Protein AF-A0A0A2HZ90-F1 (afdb_monomer_lite)

Sequence (75 aa):
AVRGQVECVAMVTKRMTPFEIEGKTVHQVGMPFNYGWRFPEGAADASANYLTNAIGCPNTFCPEYKAFMVNVSKA

Secondary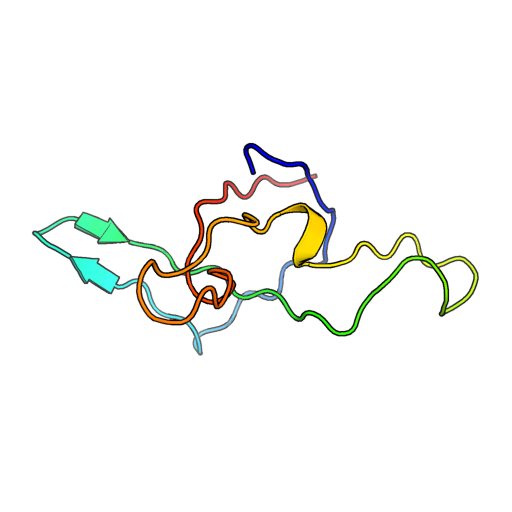 structure (DSSP, 8-state):
-TT----------TTS--EEETTEEE------S---TTSSTT--PPPGGGTS--PBPTTT--B--SS--------

pLDDT: mean 90.08, std 6.68, range [68.12, 97.5]

Radius of gyration: 14.57 Å; chains: 1; bounding box: 32×26×39 Å

Structure (mmCIF, N/CA/C/O backbone):
data_AF-A0A0A2HZ90-F1
#
_entry.id   AF-A0A0A2HZ90-F1
#
loop_
_atom_site.group_PDB
_at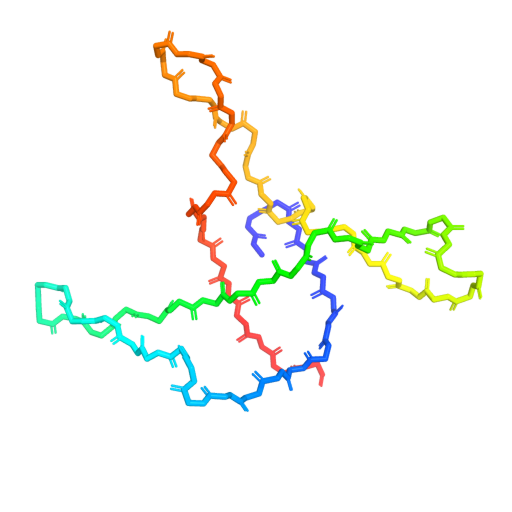om_site.id
_atom_site.type_symbol
_atom_site.label_atom_id
_atom_site.label_alt_id
_atom_site.label_comp_id
_atom_site.label_asym_id
_atom_site.label_entity_id
_atom_site.label_seq_id
_atom_site.pdbx_PDB_ins_code
_atom_site.Cartn_x
_atom_site.Cartn_y
_atom_site.Cartn_z
_atom_site.occupancy
_atom_site.B_iso_or_equiv
_atom_site.auth_seq_id
_atom_site.auth_comp_id
_atom_site.auth_asym_id
_atom_site.auth_atom_id
_atom_site.pdbx_PDB_model_num
ATOM 1 N N . ALA A 1 1 ? -3.484 6.828 -4.720 1.00 72.81 1 ALA A N 1
ATOM 2 C CA . ALA A 1 1 ? -3.052 7.399 -3.422 1.00 72.81 1 ALA A CA 1
ATOM 3 C C . ALA A 1 1 ? -2.711 8.872 -3.622 1.00 72.81 1 ALA A C 1
ATOM 5 O O . ALA A 1 1 ? -2.512 9.272 -4.760 1.00 72.81 1 ALA A O 1
ATOM 6 N N . VAL A 1 2 ? -2.598 9.680 -2.563 1.00 80.88 2 VAL A N 1
ATOM 7 C CA . VAL A 1 2 ? -2.226 11.111 -2.699 1.00 80.88 2 VAL A CA 1
ATOM 8 C C . VAL A 1 2 ? -0.885 11.299 -3.431 1.00 80.88 2 VAL A C 1
ATOM 10 O O . VAL A 1 2 ? -0.679 12.305 -4.094 1.00 80.88 2 VAL A O 1
ATOM 13 N N . ARG A 1 3 ? 0.019 10.315 -3.346 1.00 88.25 3 ARG A N 1
ATOM 14 C CA . ARG A 1 3 ? 1.348 10.360 -3.974 1.00 88.25 3 ARG A CA 1
ATOM 15 C C . ARG A 1 3 ? 1.406 9.927 -5.433 1.00 88.25 3 ARG A C 1
ATOM 17 O O . ARG A 1 3 ? 2.354 10.285 -6.120 1.00 88.25 3 ARG A O 1
ATOM 24 N N . GLY A 1 4 ? 0.431 9.157 -5.894 1.00 89.94 4 GLY A N 1
ATOM 25 C CA . GLY A 1 4 ? 0.483 8.553 -7.215 1.00 89.94 4 GLY A CA 1
ATOM 26 C C . GLY A 1 4 ? -0.512 7.416 -7.383 1.00 89.94 4 GLY A C 1
ATOM 27 O O . GLY A 1 4 ? -1.345 7.139 -6.509 1.00 89.94 4 GLY A O 1
ATOM 28 N N . GLN A 1 5 ? -0.402 6.750 -8.524 1.00 91.19 5 GLN A N 1
ATOM 29 C CA . GLN A 1 5 ? -1.250 5.641 -8.937 1.00 91.19 5 GLN A CA 1
ATOM 30 C C . GLN A 1 5 ? -0.397 4.534 -9.551 1.00 91.19 5 GLN A C 1
ATOM 32 O O . GLN A 1 5 ? 0.670 4.804 -10.099 1.00 91.19 5 GLN A O 1
ATOM 37 N N . VAL A 1 6 ? -0.876 3.301 -9.438 1.00 90.81 6 VAL A N 1
ATOM 38 C CA . VAL A 1 6 ? -0.274 2.116 -10.049 1.00 90.81 6 VAL A CA 1
ATOM 39 C C . VAL A 1 6 ? -1.404 1.246 -10.579 1.00 90.81 6 VAL A C 1
ATOM 41 O O . VAL A 1 6 ? -2.449 1.139 -9.934 1.00 90.81 6 VAL A O 1
ATOM 44 N N . GLU A 1 7 ? -1.199 0.644 -11.743 1.00 90.69 7 GLU A N 1
ATOM 45 C CA . GLU A 1 7 ? -2.106 -0.358 -12.294 1.00 90.69 7 GLU A CA 1
ATOM 46 C C . GLU A 1 7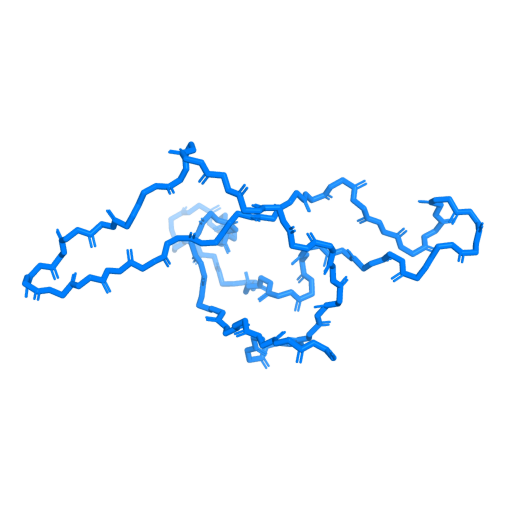 ? -1.586 -1.746 -11.933 1.00 90.69 7 GLU A C 1
ATOM 48 O O . GLU A 1 7 ? -0.382 -2.003 -11.961 1.00 90.69 7 GLU A O 1
ATOM 53 N N . CYS A 1 8 ? -2.486 -2.640 -11.532 1.00 90.06 8 CYS A N 1
ATOM 54 C CA . CYS A 1 8 ? -2.119 -3.988 -11.125 1.00 90.06 8 CYS A CA 1
ATOM 55 C C . CYS A 1 8 ? -3.265 -4.977 -11.351 1.00 90.06 8 CYS A C 1
ATOM 57 O O . CYS A 1 8 ? -4.432 -4.607 -11.487 1.00 90.06 8 CYS A O 1
ATOM 59 N N . VAL A 1 9 ? -2.924 -6.267 -11.373 1.00 91.44 9 VAL A N 1
ATOM 60 C CA . VAL A 1 9 ? -3.909 -7.346 -11.474 1.00 91.44 9 VAL A CA 1
ATOM 61 C C . VAL A 1 9 ? -4.572 -7.567 -10.115 1.00 91.44 9 VAL A C 1
ATOM 63 O O . VAL A 1 9 ? -3.904 -7.836 -9.115 1.00 91.44 9 VAL A O 1
ATOM 66 N N . ALA A 1 10 ? -5.903 -7.505 -10.079 1.00 94.25 10 ALA A N 1
ATOM 67 C CA . ALA A 1 10 ? -6.669 -7.741 -8.862 1.00 94.25 10 ALA A CA 1
ATOM 68 C C . ALA A 1 10 ? -6.717 -9.240 -8.508 1.00 94.25 10 ALA A C 1
ATOM 70 O O . ALA A 1 10 ? -7.322 -10.043 -9.219 1.00 94.25 10 ALA A O 1
ATOM 71 N N . MET A 1 11 ? -6.129 -9.615 -7.367 1.00 95.44 11 MET A N 1
ATOM 72 C CA . MET A 1 11 ? -6.227 -10.965 -6.800 1.00 95.44 11 MET A CA 1
ATOM 73 C 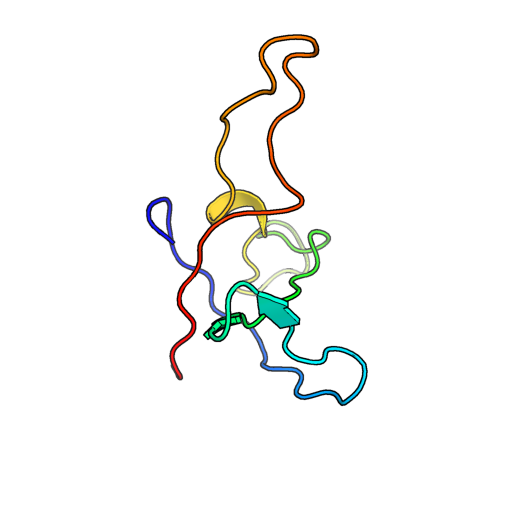C . MET A 1 11 ? -7.265 -10.999 -5.673 1.00 95.44 11 MET A C 1
ATOM 75 O O .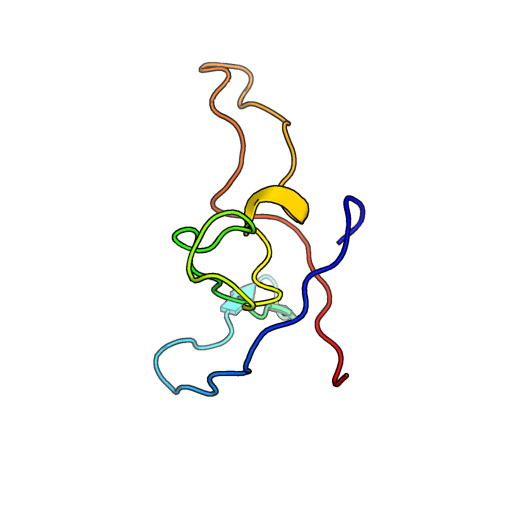 MET A 1 11 ? -6.956 -10.733 -4.512 1.00 95.44 11 MET A O 1
ATOM 79 N N . VAL A 1 12 ? -8.502 -11.374 -5.997 1.00 95.69 12 VAL A N 1
ATOM 80 C CA . VAL A 1 12 ? -9.565 -11.531 -4.994 1.00 95.69 12 VAL A CA 1
ATOM 81 C C . VAL A 1 12 ? -9.357 -12.840 -4.232 1.00 95.69 12 VAL A C 1
ATOM 83 O O . VAL A 1 12 ? -9.310 -13.918 -4.823 1.00 95.69 12 VAL A O 1
ATOM 86 N N . THR A 1 13 ? -9.204 -12.769 -2.909 1.00 96.44 13 THR A N 1
ATOM 87 C CA . THR A 1 13 ? -8.868 -13.941 -2.090 1.00 96.44 13 THR A CA 1
ATOM 88 C C . THR A 1 13 ? -9.524 -13.893 -0.715 1.00 96.44 13 THR A C 1
ATOM 90 O O . THR A 1 13 ? -9.652 -12.833 -0.118 1.00 96.44 13 THR A O 1
ATOM 93 N N . LYS A 1 14 ? -9.878 -15.067 -0.174 1.00 96.19 14 LYS A N 1
ATOM 94 C CA . LYS A 1 14 ? -10.428 -15.218 1.188 1.00 96.19 14 LYS A CA 1
ATOM 95 C C . LYS A 1 14 ? -9.390 -15.005 2.298 1.00 96.19 14 LYS A C 1
ATOM 97 O O . LYS A 1 14 ? -9.753 -14.949 3.463 1.00 96.19 14 LYS A O 1
ATOM 102 N N . ARG A 1 15 ? -8.098 -14.926 1.948 1.00 96.25 15 ARG A N 1
ATOM 103 C CA . ARG A 1 15 ? -6.993 -14.737 2.907 1.00 96.25 15 ARG A CA 1
ATOM 104 C C . ARG A 1 15 ? -6.979 -13.349 3.545 1.00 96.25 15 ARG A C 1
ATOM 106 O O . ARG A 1 15 ? -6.346 -13.181 4.578 1.00 96.25 15 ARG A O 1
ATOM 113 N N . MET A 1 16 ? -7.631 -12.370 2.920 1.00 95.56 16 MET A N 1
ATOM 114 C CA . MET A 1 16 ? -7.775 -11.020 3.453 1.00 95.56 16 MET A CA 1
ATOM 115 C C . MET A 1 16 ? -9.249 -10.778 3.751 1.00 95.56 16 MET A C 1
ATOM 117 O O . MET A 1 16 ? -10.082 -10.813 2.846 1.00 95.56 16 MET A O 1
ATOM 121 N N . THR A 1 17 ? -9.565 -10.559 5.021 1.00 95.81 17 THR A N 1
ATOM 122 C CA . THR A 1 17 ? -10.919 -10.259 5.490 1.00 95.81 17 THR A CA 1
ATOM 123 C C . THR A 1 17 ? -10.980 -8.823 6.004 1.00 95.81 17 THR A C 1
ATOM 125 O O . THR A 1 17 ? -9.982 -8.343 6.543 1.00 95.81 17 THR A O 1
ATOM 128 N N . PRO A 1 18 ? -12.117 -8.124 5.852 1.00 96.44 18 PRO A N 1
ATOM 129 C CA . PRO A 1 18 ? -12.280 -6.788 6.414 1.00 96.44 18 PRO A CA 1
ATOM 130 C C . PRO A 1 18 ? -12.121 -6.786 7.938 1.00 96.44 18 PRO A C 1
ATOM 132 O O . PRO A 1 18 ? -12.405 -7.785 8.602 1.00 96.44 18 PRO A O 1
ATOM 135 N N . PHE A 1 19 ? -11.690 -5.653 8.481 1.00 97.00 19 PHE A N 1
ATOM 136 C CA . PHE A 1 19 ? -11.644 -5.402 9.916 1.00 97.00 19 PHE A CA 1
ATOM 137 C C . PHE A 1 19 ? -12.893 -4.646 10.356 1.00 97.00 19 PHE A C 1
ATOM 139 O O . PHE A 1 19 ? -13.355 -3.762 9.644 1.00 97.00 19 PHE A O 1
ATOM 146 N N . GLU A 1 20 ? -13.387 -4.936 11.553 1.00 97.50 20 GLU A N 1
ATOM 147 C CA . GLU A 1 20 ? -14.416 -4.131 12.210 1.00 97.50 20 GLU A CA 1
ATOM 148 C C . GLU A 1 20 ? -13.743 -3.238 13.255 1.00 97.50 20 GLU A C 1
ATOM 150 O O . GLU A 1 20 ? -13.207 -3.726 14.252 1.00 97.50 20 GLU A O 1
ATOM 155 N N . ILE A 1 21 ? -13.725 -1.929 13.001 1.00 96.44 21 ILE A N 1
ATOM 156 C CA . ILE A 1 21 ? -13.070 -0.930 13.851 1.00 96.44 21 ILE A CA 1
ATOM 157 C C . ILE A 1 21 ? -14.103 0.138 14.190 1.00 96.44 21 ILE A C 1
ATOM 159 O O . ILE A 1 21 ? -14.586 0.836 13.304 1.00 96.44 21 ILE A O 1
ATOM 163 N N . GLU A 1 22 ? -14.463 0.250 15.469 1.00 96.06 22 GLU A N 1
ATOM 164 C CA . GLU A 1 22 ? -15.456 1.225 15.955 1.00 96.06 22 GLU A CA 1
ATOM 165 C C . GLU A 1 22 ? -16.797 1.173 15.189 1.00 96.06 22 GLU A C 1
ATOM 167 O O . GLU A 1 22 ? -17.408 2.198 14.889 1.00 96.06 22 GLU A O 1
ATOM 172 N N . GLY A 1 23 ? -17.249 -0.035 14.831 1.00 96.50 23 GLY A N 1
ATOM 173 C CA . GLY A 1 23 ? -18.488 -0.248 14.070 1.00 96.50 23 GLY A CA 1
ATOM 174 C C . GLY A 1 23 ? -18.392 0.118 12.585 1.00 96.50 23 GLY A C 1
ATOM 175 O O . GLY A 1 23 ? -19.418 0.208 11.912 1.00 96.50 23 GLY A O 1
ATOM 176 N N . LYS A 1 24 ? -17.179 0.356 12.074 1.00 96.81 24 LYS A N 1
ATOM 177 C CA . LYS A 1 24 ? -16.907 0.572 10.654 1.00 96.81 24 LYS A CA 1
ATOM 178 C C . LYS A 1 24 ? -16.143 -0.611 10.080 1.00 96.81 24 LYS A C 1
ATOM 180 O O . LYS A 1 24 ? -15.105 -1.011 10.610 1.00 96.81 24 LYS A O 1
ATOM 185 N N . THR A 1 25 ? -16.592 -1.064 8.919 1.00 97.25 25 THR A N 1
ATOM 186 C CA . THR A 1 25 ? -15.858 -2.024 8.103 1.00 97.25 25 THR A CA 1
ATOM 187 C C . THR A 1 25 ? -14.680 -1.328 7.416 1.00 97.25 25 THR A C 1
ATOM 189 O O . THR A 1 25 ? -14.855 -0.442 6.577 1.00 97.25 25 THR A O 1
ATOM 192 N N . VAL A 1 26 ? -13.460 -1.724 7.772 1.00 96.88 26 VAL A N 1
ATOM 193 C CA . VAL A 1 26 ? -12.201 -1.221 7.213 1.00 96.88 26 VAL A CA 1
ATOM 194 C C . VAL A 1 26 ? -11.570 -2.297 6.335 1.00 96.88 26 VAL A C 1
ATOM 196 O O . VAL A 1 26 ? -11.256 -3.397 6.788 1.00 96.88 26 VAL A O 1
ATOM 199 N N . HIS A 1 27 ? -11.360 -1.978 5.059 1.00 96.75 27 HIS A N 1
ATOM 200 C CA . HIS A 1 27 ? -10.790 -2.905 4.084 1.00 96.75 27 HIS A CA 1
ATOM 201 C C . HIS A 1 27 ? -9.273 -2.743 3.976 1.00 96.75 27 HIS A C 1
ATOM 203 O O . HIS A 1 27 ? -8.773 -1.655 3.696 1.00 96.75 27 HIS A O 1
ATOM 209 N N . GLN A 1 28 ? -8.542 -3.847 4.137 1.00 96.12 28 GLN A N 1
ATOM 210 C CA . GLN A 1 28 ? -7.109 -3.896 3.867 1.00 96.12 28 GLN A CA 1
ATOM 211 C C . GLN A 1 28 ? -6.849 -4.308 2.419 1.00 96.12 28 GLN A C 1
ATOM 213 O O . GLN A 1 28 ? -7.380 -5.312 1.945 1.00 96.12 28 GLN A O 1
ATOM 218 N N . VAL A 1 29 ? -5.971 -3.569 1.744 1.00 94.75 29 VAL A N 1
ATOM 219 C CA . VAL A 1 29 ? -5.465 -3.914 0.412 1.00 94.75 29 VAL A CA 1
ATOM 220 C C . VAL A 1 29 ? -3.993 -4.282 0.539 1.00 94.75 29 VAL A C 1
ATOM 222 O O . VAL A 1 29 ? -3.204 -3.522 1.096 1.00 94.75 29 VAL A O 1
ATOM 225 N N . GLY A 1 30 ? -3.627 -5.464 0.046 1.00 93.69 30 GLY A N 1
ATOM 226 C CA . GLY A 1 30 ? -2.246 -5.933 0.013 1.00 93.69 30 GLY A CA 1
ATOM 227 C C . GLY A 1 30 ? -1.630 -5.714 -1.363 1.00 93.69 30 GLY A C 1
ATOM 228 O O . GLY A 1 30 ? -2.256 -6.029 -2.372 1.00 93.69 30 GLY A O 1
ATOM 229 N N . MET A 1 31 ? -0.393 -5.218 -1.404 1.00 92.81 31 MET A N 1
ATOM 230 C CA . MET A 1 31 ? 0.372 -5.092 -2.641 1.00 92.81 31 MET A CA 1
ATOM 231 C C . MET A 1 31 ? 1.817 -5.548 -2.420 1.00 92.81 31 MET A C 1
ATOM 233 O O . MET A 1 31 ? 2.435 -5.173 -1.420 1.00 92.81 31 MET A O 1
ATOM 237 N N . PRO A 1 32 ? 2.369 -6.365 -3.325 1.00 92.75 32 PRO A N 1
ATOM 238 C CA . PRO A 1 32 ? 3.752 -6.797 -3.233 1.00 92.75 32 PRO A CA 1
ATOM 239 C C . PRO A 1 32 ? 4.716 -5.690 -3.711 1.00 92.75 32 PRO A C 1
ATOM 241 O O . PRO A 1 32 ? 4.370 -4.876 -4.563 1.00 92.75 32 PRO A O 1
ATOM 244 N N . PHE A 1 33 ? 5.933 -5.645 -3.158 1.00 91.50 33 PHE A N 1
ATOM 245 C CA . PHE A 1 33 ? 6.919 -4.575 -3.414 1.00 91.50 33 PHE A CA 1
ATOM 246 C C . PHE A 1 33 ? 8.095 -5.004 -4.310 1.00 91.50 33 PHE A C 1
ATOM 248 O O . PHE A 1 33 ? 9.056 -4.259 -4.474 1.00 91.50 33 PHE A O 1
ATOM 255 N N . ASN A 1 34 ? 8.039 -6.207 -4.878 1.00 90.81 34 ASN A N 1
ATOM 256 C CA . ASN A 1 34 ? 9.111 -6.823 -5.667 1.00 90.81 34 ASN A CA 1
ATOM 257 C C . ASN A 1 34 ? 9.088 -6.453 -7.162 1.00 90.81 34 ASN A C 1
ATOM 259 O O . ASN A 1 34 ? 9.835 -7.048 -7.933 1.00 90.81 34 ASN A O 1
ATOM 263 N N . TYR A 1 35 ? 8.233 -5.514 -7.568 1.00 89.88 35 TYR A N 1
ATOM 264 C CA . TYR A 1 35 ? 8.071 -5.081 -8.956 1.00 89.88 35 TYR A CA 1
ATOM 265 C C . TYR A 1 35 ? 8.704 -3.707 -9.189 1.00 89.88 35 TYR A C 1
ATOM 267 O O . TYR A 1 35 ? 8.795 -2.879 -8.274 1.00 89.88 35 TYR A O 1
ATOM 275 N N . GLY A 1 36 ? 9.130 -3.453 -10.424 1.00 87.38 36 GLY A N 1
ATOM 276 C CA . GLY A 1 36 ? 9.679 -2.166 -10.822 1.00 87.38 36 GLY A CA 1
ATOM 277 C C . GLY A 1 36 ? 9.955 -2.078 -12.318 1.00 87.38 36 GLY A C 1
ATOM 278 O O . GLY A 1 36 ? 10.059 -3.080 -13.012 1.00 87.38 36 GLY A O 1
ATOM 279 N N . TRP A 1 37 ? 10.146 -0.849 -12.786 1.00 86.44 37 TRP A N 1
ATOM 280 C CA . TRP A 1 37 ? 10.208 -0.500 -14.208 1.00 86.44 37 TRP A CA 1
ATOM 281 C C . TRP A 1 37 ? 11.404 -1.085 -14.975 1.00 86.44 37 TRP A C 1
ATOM 283 O O . TRP A 1 37 ? 11.427 -1.059 -16.201 1.00 86.44 37 TRP A O 1
ATOM 293 N N . ARG A 1 38 ? 12.452 -1.545 -14.278 1.00 86.38 38 ARG A N 1
ATOM 294 C CA . ARG A 1 38 ? 13.724 -1.920 -14.915 1.00 86.38 38 ARG A CA 1
ATOM 295 C C . ARG A 1 38 ? 13.698 -3.306 -15.557 1.00 86.38 38 ARG A C 1
ATOM 297 O O . ARG A 1 38 ? 14.406 -3.518 -16.545 1.00 86.38 38 ARG A O 1
ATOM 304 N N . PHE A 1 39 ? 12.991 -4.251 -14.948 1.00 82.56 39 PHE A N 1
ATOM 305 C CA . PHE A 1 39 ? 12.938 -5.648 -15.366 1.00 82.56 39 PHE A CA 1
ATOM 306 C C . PHE A 1 39 ? 11.688 -6.307 -14.764 1.00 82.56 39 PHE A C 1
ATOM 308 O O . PHE A 1 39 ? 11.438 -6.077 -13.578 1.00 82.56 39 PHE A O 1
ATOM 315 N N . PRO A 1 40 ? 10.960 -7.168 -15.500 1.00 84.00 40 PRO A N 1
ATOM 316 C CA . PRO A 1 40 ? 11.214 -7.663 -16.862 1.00 84.00 40 PRO A CA 1
ATOM 317 C C . PRO A 1 40 ? 11.020 -6.607 -17.964 1.00 84.00 40 PRO A C 1
ATOM 319 O O . PRO A 1 40 ? 10.231 -5.678 -17.833 1.00 84.00 40 PRO A O 1
ATOM 322 N N . GLU A 1 41 ? 11.792 -6.725 -19.047 1.00 73.62 41 GLU A N 1
ATOM 323 C CA . GLU A 1 41 ? 11.773 -5.766 -20.158 1.00 73.62 41 GLU A CA 1
ATOM 324 C C . GLU A 1 41 ? 10.413 -5.794 -20.878 1.00 73.62 41 GLU A C 1
ATOM 326 O O . GLU A 1 41 ? 9.929 -6.855 -21.266 1.00 73.62 41 GLU A O 1
ATOM 331 N N . GLY A 1 42 ? 9.775 -4.627 -21.012 1.00 68.12 42 GLY A N 1
ATOM 332 C CA . GLY A 1 42 ? 8.442 -4.485 -21.609 1.00 68.12 42 GLY A CA 1
ATOM 333 C C . GLY A 1 42 ? 7.265 -4.606 -20.632 1.00 68.12 42 GLY A C 1
ATOM 334 O O . GLY A 1 42 ? 6.134 -4.335 -21.034 1.00 68.12 42 GLY A O 1
ATOM 335 N N . ALA A 1 43 ? 7.496 -4.950 -19.361 1.00 69.75 43 ALA A N 1
ATOM 336 C CA . ALA A 1 43 ? 6.451 -4.873 -18.345 1.00 69.75 43 ALA A CA 1
ATOM 337 C C . ALA A 1 43 ? 6.286 -3.426 -17.857 1.00 69.75 43 ALA A C 1
ATOM 339 O O . ALA A 1 43 ? 7.247 -2.786 -17.430 1.00 69.75 43 ALA A O 1
ATOM 340 N N . ALA A 1 44 ? 5.057 -2.907 -17.895 1.00 69.94 44 ALA A N 1
ATOM 341 C CA . ALA A 1 44 ? 4.697 -1.601 -17.335 1.00 69.94 44 ALA A CA 1
ATOM 342 C C . ALA A 1 44 ? 4.546 -1.668 -15.799 1.00 69.94 44 ALA A C 1
ATOM 344 O O . ALA A 1 44 ? 3.610 -1.117 -15.221 1.00 69.94 44 ALA A O 1
ATOM 345 N N . ASP A 1 45 ? 5.459 -2.381 -15.141 1.00 79.38 45 ASP A N 1
ATOM 346 C CA . ASP A 1 45 ? 5.387 -2.675 -13.718 1.00 79.38 45 ASP A CA 1
ATOM 347 C C . ASP A 1 45 ? 5.868 -1.478 -12.891 1.00 79.38 45 ASP A C 1
ATOM 349 O O . ASP A 1 45 ? 6.986 -0.974 -13.039 1.00 79.38 45 ASP A O 1
ATOM 353 N N . ALA A 1 46 ? 5.019 -1.030 -11.969 1.00 82.38 46 ALA A N 1
ATOM 354 C CA . ALA A 1 46 ? 5.315 0.074 -11.069 1.00 82.38 46 ALA A CA 1
ATOM 355 C C . ALA A 1 46 ? 5.693 -0.430 -9.668 1.00 82.38 46 ALA A C 1
ATOM 357 O O . ALA A 1 46 ? 5.169 -1.425 -9.170 1.00 82.38 46 ALA A O 1
ATOM 358 N N . SER A 1 47 ? 6.594 0.293 -8.998 1.00 88.19 47 SER A N 1
ATOM 359 C CA . SER A 1 47 ? 6.937 0.003 -7.605 1.00 88.19 47 SER A CA 1
ATOM 360 C C . SER A 1 47 ? 5.776 0.337 -6.669 1.00 88.19 47 SER A C 1
ATOM 362 O O . SER A 1 47 ? 5.153 1.395 -6.776 1.00 88.19 47 SER A O 1
ATOM 364 N N . ALA A 1 48 ? 5.568 -0.503 -5.657 1.00 90.62 48 ALA A N 1
ATOM 365 C CA . ALA A 1 48 ? 4.632 -0.225 -4.573 1.00 90.62 48 ALA A CA 1
ATOM 366 C C . ALA A 1 48 ? 4.869 1.138 -3.897 1.00 90.62 48 ALA A C 1
ATOM 368 O O . ALA A 1 48 ? 3.929 1.797 -3.442 1.00 90.62 48 ALA A O 1
ATOM 369 N N . ASN A 1 49 ? 6.126 1.588 -3.879 1.00 91.44 49 ASN A N 1
ATOM 370 C CA . ASN A 1 49 ? 6.526 2.805 -3.189 1.00 91.44 49 ASN A CA 1
ATOM 371 C C . ASN A 1 49 ? 6.041 4.097 -3.870 1.00 91.44 49 ASN A C 1
ATOM 373 O O . ASN A 1 49 ? 6.079 5.157 -3.246 1.00 91.44 49 ASN A O 1
ATOM 377 N N . TYR A 1 50 ? 5.512 4.027 -5.100 1.00 90.38 50 TYR A N 1
ATOM 378 C CA . TYR A 1 50 ? 4.791 5.157 -5.702 1.00 90.38 50 TYR A CA 1
ATOM 379 C C . TYR A 1 50 ? 3.539 5.544 -4.898 1.00 90.38 50 TYR A C 1
ATOM 381 O O . TYR A 1 50 ? 3.101 6.693 -4.949 1.00 90.38 50 TYR A O 1
ATOM 389 N N . LEU A 1 51 ? 2.970 4.607 -4.129 1.00 91.25 51 LEU A N 1
ATOM 390 C CA . LEU A 1 51 ? 1.819 4.870 -3.265 1.00 91.25 51 LEU A CA 1
ATOM 391 C C . LEU A 1 51 ? 2.218 5.287 -1.842 1.00 91.25 51 LEU A C 1
ATOM 393 O O . LEU A 1 51 ? 1.486 6.046 -1.206 1.00 91.25 51 LEU A O 1
ATOM 397 N N . THR A 1 52 ? 3.352 4.791 -1.340 1.00 90.44 52 THR A N 1
ATOM 398 C CA . THR A 1 52 ? 3.751 4.929 0.067 1.00 90.44 52 THR A CA 1
ATOM 399 C C . THR A 1 52 ? 4.219 6.330 0.432 1.00 90.44 52 THR A C 1
ATOM 401 O O . THR A 1 52 ? 4.907 6.998 -0.347 1.00 90.44 52 THR A O 1
ATOM 404 N N . ASN A 1 53 ? 3.928 6.756 1.659 1.00 86.19 53 ASN A N 1
ATOM 405 C CA . ASN A 1 53 ? 4.449 7.986 2.235 1.00 86.19 53 ASN A CA 1
ATOM 406 C C . ASN A 1 53 ? 5.869 7.835 2.789 1.00 86.19 53 ASN A C 1
ATOM 408 O O . ASN A 1 53 ? 6.214 6.853 3.420 1.00 86.19 53 ASN A O 1
ATOM 412 N N . ALA A 1 54 ? 6.685 8.875 2.605 1.00 83.69 54 ALA A N 1
ATOM 413 C CA . ALA A 1 54 ? 8.028 8.963 3.180 1.00 83.69 54 ALA A CA 1
ATOM 414 C C . ALA A 1 54 ? 8.014 9.576 4.596 1.00 83.69 54 ALA A C 1
ATOM 416 O O . ALA A 1 54 ? 8.980 10.214 5.003 1.00 83.69 54 ALA A O 1
ATOM 417 N N . ILE A 1 55 ? 6.893 9.461 5.319 1.00 88.00 55 ILE A N 1
ATOM 418 C CA . ILE A 1 55 ? 6.787 9.971 6.692 1.00 88.00 55 ILE A CA 1
ATOM 419 C C . ILE A 1 55 ? 7.366 8.907 7.618 1.00 88.00 55 ILE A C 1
ATOM 421 O O . ILE A 1 55 ? 6.939 7.755 7.569 1.00 88.00 55 ILE A O 1
ATOM 425 N N . GLY A 1 56 ? 8.344 9.304 8.430 1.00 88.00 56 GLY A N 1
ATOM 426 C CA . GLY A 1 56 ? 9.013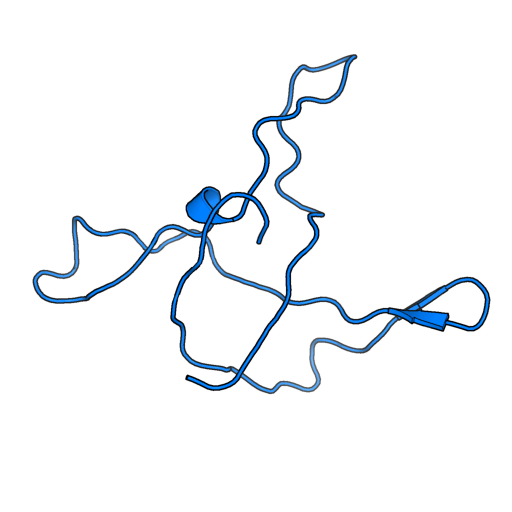 8.432 9.386 1.00 88.00 56 GLY A CA 1
ATOM 427 C C . GLY A 1 56 ? 8.387 8.468 10.776 1.00 88.00 56 GLY A C 1
ATOM 428 O O . GLY A 1 56 ? 7.823 9.480 11.194 1.00 88.00 56 GLY A O 1
ATOM 429 N N . CYS A 1 57 ? 8.544 7.373 11.518 1.00 88.88 57 CYS A N 1
ATOM 430 C CA . CYS A 1 57 ? 8.307 7.360 12.959 1.00 88.88 57 CYS A CA 1
ATOM 431 C C . CYS A 1 57 ? 9.259 8.356 13.658 1.00 88.88 57 CYS A C 1
ATOM 433 O O . CYS A 1 57 ? 10.464 8.281 13.411 1.00 88.88 57 CYS A O 1
ATOM 435 N N . PRO A 1 58 ? 8.785 9.236 14.563 1.00 90.81 58 PRO A N 1
ATOM 436 C CA . PRO A 1 58 ? 9.640 10.223 15.234 1.00 90.81 58 PRO A CA 1
ATOM 437 C C . PRO A 1 58 ? 10.824 9.628 16.008 1.00 90.81 58 PRO A C 1
ATOM 439 O O . PRO A 1 58 ? 11.846 10.284 16.165 1.00 90.81 58 PRO A O 1
ATOM 442 N N . ASN A 1 59 ? 10.698 8.384 16.481 1.00 93.38 59 ASN A N 1
ATOM 443 C CA . ASN A 1 59 ? 11.720 7.742 17.308 1.00 93.38 59 ASN A CA 1
ATOM 444 C C . ASN A 1 59 ? 12.829 7.075 16.481 1.00 93.38 59 ASN A C 1
ATOM 446 O O . ASN A 1 59 ? 13.982 7.059 16.896 1.00 93.38 59 ASN A O 1
ATOM 450 N N . THR A 1 60 ? 12.482 6.471 15.341 1.00 89.31 60 THR A N 1
ATOM 451 C CA . THR A 1 60 ? 13.398 5.614 14.560 1.00 89.31 60 THR A CA 1
ATOM 452 C C . THR A 1 60 ? 13.640 6.112 13.143 1.00 89.31 60 THR A C 1
ATOM 454 O O . THR A 1 60 ? 14.449 5.530 12.426 1.00 89.31 60 THR A O 1
ATOM 457 N N . PHE A 1 61 ? 12.909 7.140 12.709 1.00 87.81 61 PHE A N 1
ATOM 458 C CA . PHE A 1 61 ? 12.855 7.636 11.333 1.00 87.81 61 PHE A CA 1
ATOM 459 C C . PHE A 1 61 ? 12.463 6.581 10.285 1.00 87.81 61 PHE A C 1
ATOM 461 O O . PHE A 1 61 ? 12.509 6.859 9.089 1.00 87.81 61 PHE A O 1
ATOM 468 N N . CYS A 1 62 ? 12.031 5.388 10.713 1.00 89.31 62 CYS A N 1
ATOM 469 C CA . CYS A 1 62 ? 11.572 4.333 9.820 1.00 89.31 62 CYS A CA 1
ATOM 470 C C . CYS A 1 62 ? 10.314 4.809 9.077 1.00 89.31 62 CYS A C 1
ATOM 472 O O . CYS A 1 62 ? 9.345 5.175 9.754 1.00 89.31 62 CYS A O 1
ATOM 474 N N . PRO A 1 63 ? 10.311 4.833 7.731 1.00 91.50 63 PRO A N 1
ATOM 475 C CA . PRO A 1 63 ? 9.145 5.239 6.963 1.00 91.50 63 PRO A CA 1
ATOM 476 C C . PRO A 1 63 ? 7.973 4.274 7.133 1.00 91.50 63 PRO A C 1
ATOM 478 O O . PRO A 1 63 ? 8.153 3.057 7.227 1.00 91.50 63 PRO A O 1
ATOM 481 N N . GLU A 1 64 ? 6.764 4.819 7.113 1.00 90.00 64 GLU A N 1
ATOM 482 C CA . GLU A 1 64 ? 5.554 4.014 7.206 1.00 90.00 64 GLU A CA 1
ATOM 483 C C . GLU A 1 64 ? 5.211 3.360 5.856 1.00 90.00 64 GLU A C 1
ATOM 485 O O . GLU A 1 64 ? 4.702 3.997 4.935 1.00 90.00 64 GLU A O 1
ATOM 490 N N . TYR A 1 65 ? 5.493 2.060 5.743 1.00 91.31 65 TYR A N 1
ATOM 491 C CA . TYR A 1 65 ? 5.225 1.253 4.544 1.00 91.31 65 TYR A CA 1
ATOM 492 C C . TYR A 1 65 ? 4.247 0.101 4.787 1.00 91.31 65 TYR A C 1
ATOM 494 O O . TYR A 1 65 ? 3.954 -0.658 3.861 1.00 91.31 65 TYR A O 1
ATOM 502 N N . LYS A 1 66 ? 3.774 -0.089 6.023 1.00 91.94 66 LYS A N 1
ATOM 503 C CA . LYS A 1 66 ? 2.871 -1.194 6.373 1.00 91.94 66 LYS A CA 1
ATOM 504 C C . LYS A 1 66 ? 1.414 -0.748 6.404 1.00 91.94 66 LYS A C 1
ATOM 506 O O . LYS A 1 66 ? 0.550 -1.566 6.090 1.00 91.94 66 LYS A O 1
ATOM 511 N N . ALA A 1 67 ? 1.147 0.523 6.702 1.00 92.56 67 ALA A N 1
ATOM 512 C CA . ALA A 1 67 ? -0.195 1.091 6.672 1.00 92.56 67 ALA A CA 1
ATOM 513 C C . ALA A 1 67 ? -0.214 2.489 6.036 1.00 92.56 67 ALA A C 1
ATOM 515 O O . ALA A 1 67 ? 0.322 3.450 6.576 1.00 92.56 67 ALA A O 1
ATOM 516 N N . PHE A 1 68 ? -0.885 2.619 4.894 1.00 92.62 68 PHE A N 1
ATOM 517 C CA . PHE A 1 68 ? -1.108 3.897 4.219 1.00 92.62 68 PHE A CA 1
ATOM 518 C C . PHE A 1 68 ? -2.448 3.878 3.479 1.00 92.62 68 PHE A C 1
ATOM 520 O O . PHE A 1 68 ? -2.982 2.819 3.146 1.00 92.62 68 PHE A O 1
ATOM 527 N N . MET A 1 69 ? -3.007 5.063 3.229 1.00 94.25 69 MET A N 1
ATOM 528 C CA . MET A 1 69 ? -4.347 5.199 2.657 1.00 94.25 69 MET A CA 1
ATOM 529 C C . MET A 1 69 ? -4.322 5.124 1.130 1.00 94.25 69 MET A C 1
ATOM 531 O O . MET A 1 69 ? -3.571 5.844 0.462 1.00 94.25 69 MET A O 1
ATOM 535 N N . VAL A 1 70 ? -5.193 4.287 0.567 1.00 94.81 70 VAL A N 1
ATOM 536 C CA . VAL A 1 70 ? -5.345 4.093 -0.879 1.00 94.81 70 VAL A CA 1
ATOM 537 C C . VAL A 1 70 ? -6.817 4.024 -1.273 1.00 94.81 70 VAL A C 1
ATOM 539 O O . VAL A 1 70 ? -7.676 3.721 -0.452 1.00 94.81 70 VAL A O 1
ATOM 542 N N . ASN A 1 71 ? -7.083 4.294 -2.549 1.00 95.06 71 ASN A N 1
ATOM 543 C CA . ASN A 1 71 ? -8.349 3.977 -3.197 1.00 95.06 71 ASN A CA 1
ATOM 544 C C . ASN A 1 71 ? -8.073 2.969 -4.318 1.00 95.06 71 ASN A C 1
ATOM 546 O O . ASN A 1 71 ? -6.995 3.019 -4.918 1.00 95.06 71 ASN A O 1
ATOM 550 N N . VAL A 1 72 ? -9.030 2.085 -4.593 1.00 94.25 72 VAL A N 1
ATOM 551 C CA . VAL A 1 72 ? -8.948 1.076 -5.654 1.00 94.25 72 VAL A CA 1
ATOM 552 C C . VAL A 1 72 ? -10.144 1.255 -6.578 1.00 94.25 72 VAL A C 1
ATOM 554 O O . VAL A 1 72 ? -11.289 1.240 -6.133 1.00 94.25 72 VAL A O 1
ATOM 557 N N . SER A 1 73 ? -9.877 1.407 -7.870 1.00 94.25 73 SER A N 1
ATOM 558 C CA . SER A 1 73 ? -10.886 1.501 -8.923 1.00 94.25 73 SER A CA 1
ATOM 559 C C . SER A 1 73 ? -10.550 0.527 -10.042 1.00 94.25 73 SER A C 1
ATOM 561 O O . SER A 1 73 ? -9.384 0.209 -10.269 1.00 94.25 73 SER A O 1
ATOM 563 N N . LYS A 1 74 ? -11.578 0.048 -10.745 1.00 92.50 74 LYS A N 1
ATOM 564 C CA . LYS A 1 74 ? -11.383 -0.733 -11.967 1.00 92.50 74 LYS A CA 1
ATOM 565 C C . LYS A 1 74 ? -10.802 0.182 -13.057 1.00 92.50 74 LYS A C 1
ATOM 567 O O . LYS A 1 74 ? -11.303 1.296 -13.205 1.00 92.50 74 LYS A O 1
ATOM 572 N N . ALA A 1 75 ? -9.761 -0.292 -13.743 1.00 81.62 75 ALA A N 1
ATOM 573 C CA . ALA A 1 75 ? -9.166 0.358 -14.912 1.00 81.62 75 ALA A CA 1
ATOM 574 C C . ALA A 1 75 ? -10.061 0.220 -16.153 1.00 81.62 75 ALA A C 1
ATOM 576 O O . ALA A 1 75 ? -10.774 -0.813 -16.254 1.00 81.62 75 ALA A O 1
#

Foldseek 3Di:
DVQDDFDDDDDDDPVFDWDQDPNDTHGDDDDDQPWPDPPDPPDPTHGPCSQFDCQADPVPSHGDPPDDDDDDDDD